Protein AF-A0A077ZJY5-F1 (afdb_monomer)

Organism: Trichuris trichiura (NCBI:txid36087)

Solvent-accessible surface area (backbone atoms only — not comparable to full-atom values): 5358 Å² total; per-residue (Å²): 134,85,82,80,79,64,80,67,76,65,62,82,76,73,71,73,74,76,77,68,92,47,92,61,81,60,70,53,73,49,73,52,65,86,46,82,73,55,98,72,26,28,30,34,40,37,38,40,38,100,88,48,76,47,77,43,82,29,48,70,64,88,38,69,66,44,48,50,49,50,52,51,51,53,53,48,56,28,64,77,69,71,49,126

Structure (mmCIF, N/CA/C/O backbone):
data_AF-A0A077ZJY5-F1
#
_entry.id   AF-A0A077ZJY5-F1
#
loop_
_atom_site.group_PDB
_atom_site.id
_atom_site.type_symbol
_atom_site.label_atom_id
_atom_site.label_alt_id
_atom_site.label_comp_id
_atom_site.label_asym_id
_atom_site.label_entity_id
_atom_site.label_seq_id
_atom_site.pdbx_PDB_ins_code
_atom_site.Cartn_x
_atom_site.Cartn_y
_atom_site.Cartn_z
_atom_site.occupancy
_atom_site.B_iso_or_equiv
_atom_site.auth_seq_id
_atom_site.auth_comp_id
_atom_site.auth_asym_id
_atom_site.auth_atom_id
_atom_site.pdbx_PDB_model_num
ATOM 1 N N . MET A 1 1 ? 2.756 -42.500 -12.150 1.00 42.97 1 MET A N 1
ATOM 2 C CA . MET A 1 1 ? 2.443 -41.124 -12.593 1.00 42.97 1 MET A CA 1
ATOM 3 C C . MET A 1 1 ? 2.374 -40.246 -11.352 1.00 42.97 1 MET A C 1
ATOM 5 O O . MET A 1 1 ? 1.641 -40.630 -10.449 1.00 42.97 1 MET A O 1
ATOM 9 N N . PRO A 1 2 ? 3.189 -39.185 -11.218 1.00 52.28 2 PRO A N 1
ATOM 10 C CA . PRO A 1 2 ? 3.257 -38.423 -9.978 1.00 52.28 2 PRO A CA 1
ATOM 11 C C . PRO A 1 2 ? 2.050 -37.485 -9.840 1.00 52.28 2 PRO A C 1
ATOM 13 O O . PRO A 1 2 ? 1.656 -36.805 -10.784 1.00 52.28 2 PRO A O 1
ATOM 16 N N . THR A 1 3 ? 1.474 -37.482 -8.642 1.00 52.31 3 THR A N 1
ATOM 17 C CA . THR A 1 3 ? 0.354 -36.658 -8.182 1.00 52.31 3 THR A CA 1
ATOM 18 C C . THR A 1 3 ? 0.680 -35.168 -8.291 1.00 52.31 3 THR A C 1
ATOM 20 O O . THR A 1 3 ? 1.563 -34.668 -7.593 1.00 52.31 3 THR A O 1
ATOM 23 N N . VAL A 1 4 ? -0.053 -34.439 -9.136 1.00 58.25 4 VAL A N 1
ATOM 24 C CA . VAL A 1 4 ? -0.030 -32.970 -9.149 1.00 58.25 4 VAL A CA 1
ATOM 25 C C . VAL A 1 4 ? -0.681 -32.495 -7.849 1.00 58.25 4 VAL A C 1
ATOM 27 O O . VAL A 1 4 ? -1.896 -32.581 -7.689 1.00 58.25 4 VAL A O 1
ATOM 30 N N . LYS A 1 5 ? 0.136 -32.035 -6.892 1.00 51.50 5 LYS A N 1
ATOM 31 C CA . LYS A 1 5 ? -0.335 -31.309 -5.706 1.00 51.50 5 LYS A CA 1
ATOM 32 C C . LYS A 1 5 ? -1.079 -30.074 -6.199 1.00 51.50 5 LYS A C 1
ATOM 34 O O . LYS A 1 5 ? -0.466 -29.155 -6.737 1.00 51.50 5 LYS A O 1
ATOM 39 N N . SER A 1 6 ? -2.401 -30.091 -6.069 1.00 47.06 6 SER A N 1
ATOM 40 C CA . SER A 1 6 ? -3.236 -28.976 -6.481 1.00 47.06 6 SER A CA 1
ATOM 41 C C . SER A 1 6 ? -2.812 -27.730 -5.710 1.00 47.06 6 SER A C 1
ATOM 43 O O . SER A 1 6 ? -2.874 -27.711 -4.484 1.00 47.06 6 SER A O 1
ATOM 45 N N . LEU A 1 7 ? -2.487 -26.664 -6.431 1.00 49.16 7 LEU A N 1
ATOM 46 C CA . LEU A 1 7 ? -2.365 -25.304 -5.897 1.00 49.16 7 LEU A CA 1
ATOM 47 C C . LEU A 1 7 ? -3.702 -24.763 -5.334 1.00 49.16 7 LEU A C 1
ATOM 49 O O . LEU A 1 7 ? -3.786 -23.608 -4.937 1.00 49.16 7 LEU A O 1
ATOM 53 N N . LEU A 1 8 ? -4.741 -25.605 -5.262 1.00 45.81 8 LEU A N 1
ATOM 54 C CA . LEU A 1 8 ? -6.015 -25.341 -4.597 1.00 45.81 8 LEU A CA 1
ATOM 55 C C . LEU A 1 8 ? -5.915 -25.388 -3.063 1.00 45.81 8 LEU A C 1
ATOM 57 O O . LEU A 1 8 ? -6.871 -25.005 -2.401 1.00 45.81 8 LEU A O 1
ATOM 61 N N . THR A 1 9 ? -4.765 -25.758 -2.484 1.00 43.97 9 THR A N 1
ATOM 62 C CA . THR A 1 9 ? -4.468 -25.506 -1.060 1.00 43.97 9 THR A CA 1
ATOM 63 C C . THR A 1 9 ? -4.059 -24.059 -0.769 1.00 43.97 9 THR A C 1
ATOM 65 O O . THR A 1 9 ? -3.503 -23.779 0.289 1.00 43.97 9 THR A O 1
ATOM 68 N N . TYR A 1 10 ? -4.410 -23.104 -1.634 1.00 43.16 10 TYR A N 1
ATOM 69 C 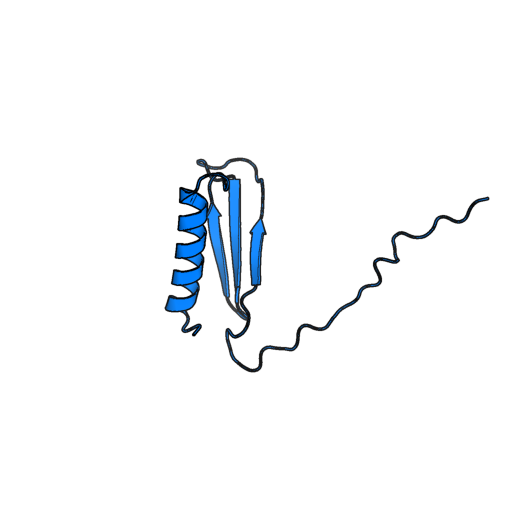CA . TYR A 1 10 ? -4.915 -21.837 -1.108 1.00 43.16 10 TYR A CA 1
ATOM 70 C C . TYR A 1 10 ? -6.366 -22.084 -0.689 1.00 43.16 10 TYR A C 1
ATOM 72 O O . TYR A 1 10 ? -7.314 -21.633 -1.335 1.00 43.16 10 TYR A O 1
ATOM 80 N N . GLU A 1 11 ? -6.524 -22.911 0.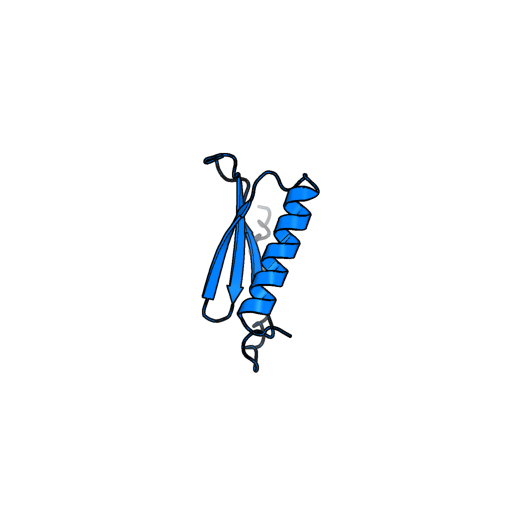353 1.00 47.66 11 GLU A N 1
ATOM 81 C CA . GLU A 1 11 ? -7.804 -23.065 1.015 1.00 47.66 11 GLU A CA 1
ATOM 82 C C . GLU A 1 11 ? -8.286 -21.661 1.314 1.00 47.66 11 GLU A C 1
ATOM 84 O O . GLU A 1 11 ? -7.582 -20.824 1.884 1.00 47.66 11 GLU A O 1
ATOM 89 N N . ASN A 1 12 ? -9.477 -21.428 0.797 1.00 45.09 12 ASN A N 1
ATOM 90 C CA . ASN A 1 12 ? -10.238 -20.214 0.842 1.00 45.09 12 ASN A CA 1
ATOM 91 C C . ASN A 1 12 ? -10.577 -19.967 2.314 1.00 45.09 12 ASN A C 1
ATOM 93 O O . ASN A 1 12 ? -11.701 -20.211 2.749 1.00 45.09 12 ASN A O 1
ATOM 97 N N . ALA A 1 13 ? -9.586 -19.538 3.099 1.00 46.91 13 ALA A N 1
ATOM 98 C CA . ALA A 1 13 ? -9.759 -19.018 4.435 1.00 46.91 13 ALA A CA 1
ATOM 99 C C . ALA A 1 13 ? -10.482 -17.686 4.269 1.00 46.91 13 ALA A C 1
ATOM 101 O O . ALA A 1 13 ? -9.904 -16.606 4.371 1.00 46.91 13 ALA A O 1
ATOM 102 N N . ARG A 1 14 ? -11.780 -17.776 3.971 1.00 49.44 14 ARG A N 1
ATOM 103 C CA . ARG A 1 14 ? -12.736 -16.699 4.151 1.00 49.44 14 ARG A CA 1
ATOM 104 C C . ARG A 1 14 ? -12.822 -16.467 5.653 1.00 49.44 14 ARG A C 1
ATOM 106 O O . ARG A 1 14 ? -13.790 -16.861 6.293 1.00 49.44 14 ARG A O 1
ATOM 113 N N . GLN A 1 15 ? -11.786 -15.865 6.230 1.00 58.03 15 GLN A N 1
ATOM 114 C CA . GLN A 1 15 ? -11.940 -15.142 7.475 1.00 58.03 15 GLN A CA 1
ATOM 115 C C . GLN A 1 15 ? -13.000 -14.093 7.163 1.00 58.03 15 GLN A C 1
ATOM 117 O O . GLN A 1 15 ? -12.736 -13.141 6.429 1.00 58.03 15 GLN A O 1
ATOM 122 N N . SER A 1 16 ? -14.240 -14.332 7.598 1.00 61.00 16 SER A N 1
ATOM 123 C CA . SER A 1 16 ? -15.268 -13.314 7.469 1.00 61.00 16 SER A CA 1
ATOM 124 C C . SER A 1 16 ? -14.760 -12.124 8.265 1.00 61.00 16 SER A C 1
ATOM 126 O O . SER A 1 16 ? -14.638 -12.211 9.489 1.00 61.00 16 SER A O 1
ATOM 128 N N . LEU A 1 17 ? -14.411 -11.042 7.575 1.00 63.31 17 LEU A N 1
ATOM 129 C CA . LEU A 1 17 ? -14.130 -9.788 8.248 1.00 63.31 17 LEU A CA 1
ATOM 130 C C . LEU A 1 17 ? -15.397 -9.446 9.043 1.00 63.31 17 LEU A C 1
ATOM 132 O O . LEU A 1 17 ? -16.481 -9.428 8.445 1.00 63.31 17 LEU A O 1
ATOM 136 N N . PRO A 1 18 ? -15.309 -9.277 10.376 1.00 67.81 18 PRO A N 1
ATOM 137 C CA . PRO A 1 18 ? -16.479 -8.940 11.168 1.00 67.81 18 PRO A CA 1
ATOM 138 C C . PRO A 1 18 ? -17.071 -7.658 10.593 1.00 67.81 18 PRO A C 1
ATOM 140 O O . PRO A 1 18 ? -16.337 -6.714 10.300 1.00 67.81 18 PRO A O 1
ATOM 143 N N . ILE A 1 19 ? -18.390 -7.638 10.389 1.00 68.06 19 ILE A N 1
ATOM 144 C CA . ILE A 1 19 ? -19.063 -6.432 9.911 1.00 68.06 19 ILE A CA 1
ATOM 145 C C . ILE A 1 19 ? -18.804 -5.344 10.960 1.00 68.06 19 ILE A C 1
ATOM 147 O O . ILE A 1 19 ? -19.169 -5.544 12.123 1.00 68.06 19 ILE A O 1
ATOM 151 N N . PRO A 1 20 ? -18.171 -4.218 10.584 1.00 64.12 20 PRO A N 1
ATOM 152 C CA . PRO A 1 20 ? -17.979 -3.091 11.481 1.00 64.12 20 PRO A CA 1
ATOM 153 C C . PRO A 1 20 ? -19.307 -2.693 12.132 1.00 64.12 20 PRO A C 1
ATOM 155 O O . PRO A 1 20 ? -20.247 -2.321 11.431 1.00 64.12 20 PRO A O 1
ATOM 158 N N . GLN A 1 21 ? -19.398 -2.783 13.462 1.00 67.50 21 GLN A N 1
ATOM 159 C CA . GLN A 1 21 ? -20.585 -2.328 14.202 1.00 67.50 21 GLN A CA 1
ATOM 160 C C . GLN A 1 21 ? -20.743 -0.805 14.127 1.00 67.50 21 GLN A C 1
ATOM 162 O O . GLN A 1 21 ? -21.854 -0.283 14.181 1.00 67.50 21 GLN A O 1
ATOM 167 N N . GLU A 1 22 ? -19.630 -0.103 13.934 1.00 67.50 22 GLU A N 1
ATOM 168 C CA . GLU A 1 22 ? -19.585 1.337 13.745 1.00 67.50 22 GLU A CA 1
ATOM 169 C C . GLU A 1 22 ? -19.224 1.668 12.301 1.00 67.50 22 GLU A C 1
ATOM 171 O O . GLU A 1 22 ? -18.335 1.059 11.690 1.00 67.50 22 GLU A O 1
ATOM 176 N N . ARG A 1 23 ? -19.910 2.669 11.738 1.00 64.75 23 ARG A N 1
ATOM 177 C CA . ARG A 1 23 ? -19.528 3.193 10.428 1.00 64.75 23 ARG A CA 1
ATOM 178 C C . ARG A 1 23 ? -18.114 3.755 10.543 1.00 64.75 23 ARG A C 1
ATOM 180 O O . ARG A 1 23 ? -17.864 4.593 11.396 1.00 64.75 23 ARG A O 1
ATOM 187 N N . PHE A 1 24 ? -17.241 3.315 9.640 1.00 63.16 24 PHE A N 1
ATOM 188 C CA . PHE A 1 24 ? -15.856 3.771 9.489 1.00 63.16 24 PHE A CA 1
ATOM 189 C C . PHE A 1 24 ? -14.806 3.224 10.465 1.00 63.16 24 PHE A C 1
ATOM 191 O O . PHE A 1 24 ? -13.667 3.670 10.380 1.00 63.16 24 PHE A O 1
ATOM 198 N N . SER A 1 25 ? -15.100 2.214 11.295 1.00 66.56 25 SER A N 1
ATOM 199 C CA . SER A 1 25 ? -14.041 1.624 12.143 1.00 66.56 25 SER A CA 1
ATOM 200 C C . SER A 1 25 ? -12.932 0.934 11.340 1.00 66.56 25 SER A C 1
ATOM 202 O O . SER A 1 25 ? -11.813 0.777 11.818 1.00 66.56 25 SER A O 1
ATOM 204 N N . HIS A 1 26 ? -13.232 0.549 10.098 1.00 70.81 26 HIS A N 1
ATOM 205 C CA . HIS A 1 26 ? -12.270 -0.010 9.160 1.00 70.81 26 HIS A CA 1
ATOM 206 C C . HIS A 1 26 ? -12.397 0.698 7.811 1.00 70.81 26 HIS A C 1
ATOM 208 O O . HIS A 1 26 ? -13.491 0.814 7.248 1.00 70.81 26 HIS A O 1
ATOM 214 N N . VAL A 1 27 ? -11.263 1.154 7.285 1.00 74.94 27 VAL A N 1
ATOM 215 C CA . VAL A 1 27 ? -11.128 1.655 5.915 1.00 74.94 27 VAL A CA 1
ATOM 216 C C . VAL A 1 27 ? -10.170 0.729 5.195 1.00 74.94 27 VAL A C 1
ATOM 218 O O . VAL A 1 27 ? -9.040 0.540 5.642 1.00 74.94 27 VAL A O 1
ATOM 221 N N . HIS A 1 28 ? -10.613 0.150 4.084 1.00 81.25 28 HIS A N 1
ATOM 222 C CA . HIS A 1 28 ? -9.726 -0.625 3.233 1.00 81.25 28 HIS A CA 1
ATOM 223 C C . HIS A 1 28 ? -9.006 0.337 2.289 1.00 81.25 28 HIS A C 1
ATOM 225 O O . HIS A 1 28 ? -9.648 1.036 1.508 1.00 81.25 28 HIS A O 1
ATOM 231 N N . ILE A 1 29 ? -7.683 0.411 2.403 1.00 84.06 29 ILE A N 1
ATOM 232 C CA . ILE A 1 29 ? -6.836 1.259 1.567 1.00 84.06 29 ILE A CA 1
ATOM 233 C C . ILE A 1 29 ? -5.963 0.336 0.729 1.00 84.06 29 ILE A C 1
ATOM 235 O O . ILE A 1 29 ? -5.238 -0.486 1.282 1.00 84.06 29 ILE A O 1
ATOM 239 N N . ASP A 1 30 ? -6.028 0.498 -0.585 1.00 87.56 30 ASP A N 1
ATOM 240 C CA . ASP A 1 30 ? -5.260 -0.289 -1.545 1.00 87.56 30 ASP A CA 1
ATOM 241 C C . ASP A 1 30 ? -4.617 0.626 -2.598 1.00 87.56 30 ASP A C 1
ATOM 243 O O . ASP A 1 30 ? -5.044 1.766 -2.810 1.00 87.56 30 ASP A O 1
ATOM 247 N N . ILE A 1 31 ? -3.541 0.151 -3.215 1.00 87.38 31 ILE A N 1
ATOM 248 C CA . ILE A 1 31 ? -2.803 0.851 -4.261 1.00 87.38 31 ILE A CA 1
ATOM 249 C C . ILE A 1 31 ? -2.828 -0.018 -5.511 1.00 87.38 31 ILE A C 1
ATOM 251 O O . ILE A 1 31 ? -2.197 -1.068 -5.579 1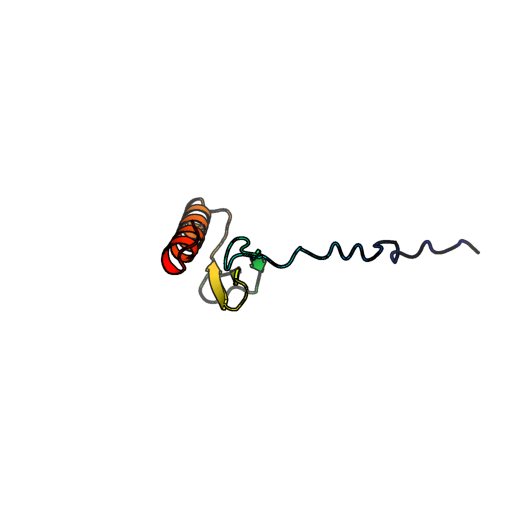.00 87.38 31 ILE A O 1
ATOM 255 N N . VAL A 1 32 ? -3.488 0.475 -6.553 1.00 87.00 32 VAL A N 1
ATOM 256 C CA . VAL A 1 32 ? -3.529 -0.181 -7.857 1.00 87.00 32 VAL A CA 1
ATOM 257 C C . VAL A 1 32 ? -2.399 0.358 -8.728 1.00 87.00 32 VAL A C 1
ATOM 259 O O . VAL A 1 32 ? -2.361 1.547 -9.045 1.00 87.00 32 VAL A O 1
ATOM 262 N N . GLY A 1 33 ? -1.486 -0.510 -9.157 1.00 86.50 33 GLY A N 1
ATOM 263 C CA . GLY A 1 33 ? -0.467 -0.175 -10.149 1.00 86.50 33 GLY A CA 1
ATOM 264 C C . GLY A 1 33 ? 0.723 -1.139 -10.169 1.00 86.50 33 GLY A C 1
ATOM 265 O O . GLY A 1 33 ? 0.752 -2.090 -9.391 1.00 86.50 33 GLY A O 1
ATOM 266 N N . PRO A 1 34 ? 1.705 -0.900 -11.058 1.00 81.12 34 PRO A N 1
ATOM 267 C CA . PRO A 1 34 ? 1.808 0.250 -11.959 1.00 81.12 34 PRO A CA 1
ATOM 268 C C . PRO A 1 34 ? 0.907 0.122 -13.202 1.00 81.12 34 PRO A C 1
ATOM 270 O O . PRO A 1 34 ? 0.963 -0.854 -13.943 1.00 81.12 34 PRO A O 1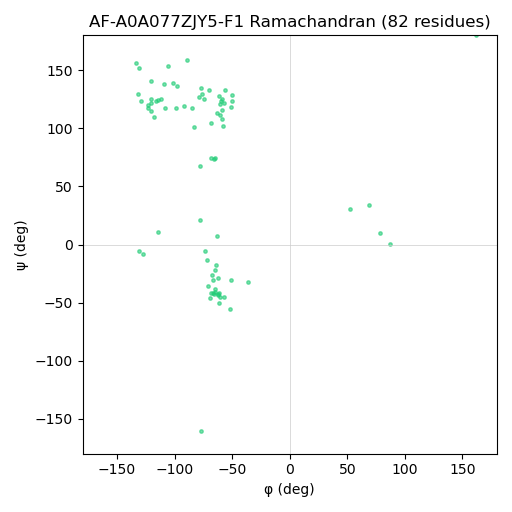
ATOM 273 N N . LEU A 1 35 ? 0.088 1.140 -13.450 1.00 87.25 35 LEU A N 1
ATOM 274 C CA . LEU A 1 35 ? -0.758 1.283 -14.634 1.00 87.25 35 LEU A CA 1
ATOM 275 C C . LEU A 1 35 ? 0.001 2.005 -15.763 1.00 87.25 35 LEU A C 1
ATOM 277 O O . LEU A 1 35 ? 0.956 2.745 -15.486 1.00 87.25 35 LEU A O 1
ATOM 281 N N . PRO A 1 36 ? -0.422 1.853 -17.037 1.00 89.12 36 PRO A N 1
ATOM 282 C CA . PRO A 1 36 ? 0.090 2.671 -18.132 1.00 89.12 36 PRO A CA 1
ATOM 283 C C . PRO A 1 36 ? 0.022 4.155 -17.765 1.00 89.12 36 PRO A C 1
ATOM 285 O O . PRO A 1 36 ? -1.020 4.643 -17.324 1.00 89.12 36 PRO A O 1
ATOM 288 N N . ARG A 1 37 ? 1.141 4.874 -17.922 1.00 84.00 37 ARG A N 1
ATOM 289 C CA . ARG A 1 37 ? 1.214 6.280 -17.509 1.00 84.00 37 ARG A CA 1
ATOM 290 C C . ARG A 1 37 ? 0.168 7.098 -18.255 1.00 84.00 37 ARG A C 1
ATOM 292 O O . ARG A 1 37 ? 0.203 7.185 -19.479 1.00 84.00 37 ARG A O 1
ATOM 299 N N . SER A 1 38 ? -0.686 7.777 -17.502 1.00 85.56 38 SER A N 1
ATOM 300 C CA . SER A 1 38 ? -1.623 8.764 -18.029 1.00 85.56 38 SER A CA 1
ATOM 301 C C . SER A 1 38 ? -1.385 10.084 -17.312 1.00 85.56 38 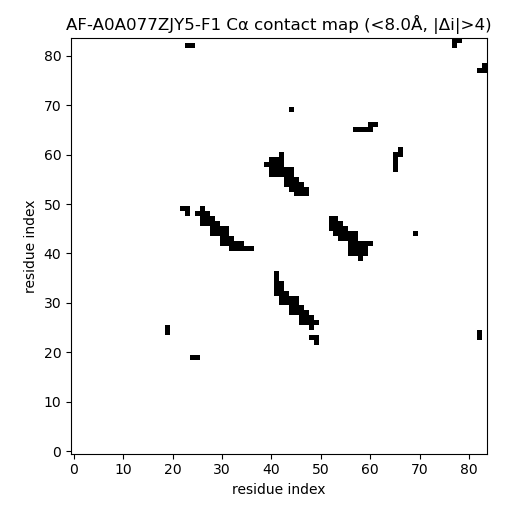SER A C 1
ATOM 303 O O . SER A 1 38 ? -1.487 10.162 -16.090 1.00 85.56 38 SER A O 1
ATOM 305 N N . ARG A 1 39 ? -0.989 11.124 -18.058 1.00 86.31 39 ARG A N 1
ATOM 306 C CA . ARG A 1 39 ? -0.684 12.470 -17.524 1.00 86.31 39 ARG A CA 1
ATOM 307 C C . ARG A 1 39 ? 0.326 12.489 -16.357 1.00 86.31 39 ARG A C 1
ATOM 309 O O . ARG A 1 39 ? 0.254 13.354 -15.495 1.00 86.31 39 ARG A O 1
ATOM 316 N N . GLY A 1 40 ? 1.263 11.538 -16.326 1.00 83.31 40 GLY A N 1
ATOM 317 C CA . GLY A 1 40 ? 2.279 11.430 -15.267 1.00 83.31 40 GLY A CA 1
ATOM 318 C C . GLY A 1 40 ? 1.857 10.626 -14.029 1.00 83.31 40 GLY A C 1
ATOM 319 O O . GLY A 1 40 ? 2.673 10.449 -13.128 1.00 83.31 40 GLY A O 1
ATOM 320 N N . TYR A 1 41 ? 0.636 10.088 -14.002 1.00 86.19 41 TYR A N 1
ATOM 321 C CA . TYR A 1 41 ? 0.150 9.195 -12.950 1.00 86.19 41 TYR A CA 1
ATOM 322 C C . TYR A 1 41 ? 0.266 7.734 -13.390 1.00 86.19 41 TYR A C 1
ATOM 324 O O . TYR A 1 41 ? -0.057 7.401 -14.533 1.00 86.19 41 TYR A O 1
ATOM 332 N N . SER A 1 42 ? 0.743 6.874 -12.492 1.00 87.38 42 SER A N 1
ATOM 333 C CA . SER A 1 42 ? 0.924 5.434 -12.738 1.00 87.38 42 SER A CA 1
ATOM 334 C C . SER A 1 42 ? 0.346 4.552 -11.638 1.00 87.38 42 SER A C 1
ATOM 336 O O . SER A 1 42 ? 0.360 3.336 -11.778 1.00 87.38 42 SER A O 1
ATOM 338 N N . TYR A 1 43 ? -0.150 5.132 -10.550 1.00 87.50 43 TYR A N 1
ATOM 339 C CA . TYR A 1 43 ? -0.767 4.397 -9.455 1.00 87.50 43 TYR A CA 1
ATOM 340 C C . TYR A 1 43 ? -2.115 5.036 -9.112 1.00 87.50 43 TYR A C 1
ATOM 342 O O . TYR A 1 43 ? -2.314 6.232 -9.328 1.00 87.50 43 TYR A O 1
ATOM 350 N N . LEU A 1 44 ? -3.050 4.255 -8.586 1.00 86.50 44 LEU A N 1
ATOM 351 C CA . LEU A 1 44 ? -4.310 4.742 -8.033 1.00 86.50 44 LEU A CA 1
ATOM 352 C C . LEU A 1 44 ? -4.382 4.321 -6.568 1.00 86.50 44 LEU A C 1
ATOM 354 O O . LEU A 1 44 ? -4.334 3.133 -6.274 1.00 86.50 44 LEU A O 1
ATOM 358 N N . LEU A 1 45 ? -4.524 5.280 -5.657 1.00 87.38 45 LEU A N 1
ATOM 359 C CA . LEU A 1 45 ? -4.980 4.998 -4.300 1.00 87.38 45 LEU A CA 1
ATOM 360 C C . LEU A 1 45 ? -6.478 4.730 -4.351 1.00 87.38 45 LEU A C 1
ATOM 362 O O . LEU A 1 45 ? -7.234 5.592 -4.802 1.00 87.38 45 LEU A O 1
ATOM 366 N N . THR A 1 46 ? -6.904 3.591 -3.839 1.00 87.06 46 THR A N 1
ATOM 367 C CA . THR A 1 46 ? -8.313 3.282 -3.621 1.00 87.06 46 THR A CA 1
ATOM 368 C C . THR A 1 46 ? -8.579 3.219 -2.131 1.00 87.06 46 THR A C 1
ATOM 370 O O . THR A 1 46 ? -7.912 2.479 -1.414 1.00 87.06 46 THR A O 1
ATOM 373 N N . MET A 1 47 ? -9.552 3.992 -1.660 1.00 84.75 47 MET A N 1
ATOM 374 C CA . MET A 1 47 ? -10.018 3.929 -0.279 1.00 84.75 47 MET A CA 1
ATOM 375 C C . MET A 1 47 ? -11.475 3.507 -0.278 1.00 84.75 47 MET A C 1
ATOM 377 O O . MET A 1 47 ? -12.344 4.266 -0.695 1.00 84.75 47 MET A O 1
ATOM 381 N N . GLN A 1 48 ? -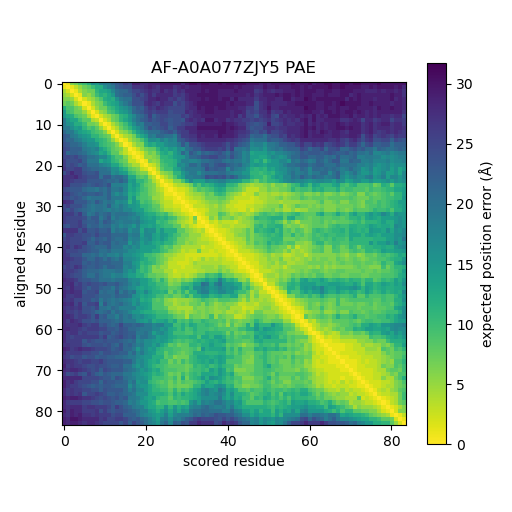11.741 2.292 0.183 1.00 78.62 48 GLN A N 1
ATOM 382 C CA . GLN A 1 48 ? -13.082 1.760 0.329 1.00 78.62 48 GLN A CA 1
ATOM 383 C C . GLN A 1 48 ? -13.536 1.897 1.778 1.00 78.62 48 GLN A C 1
ATO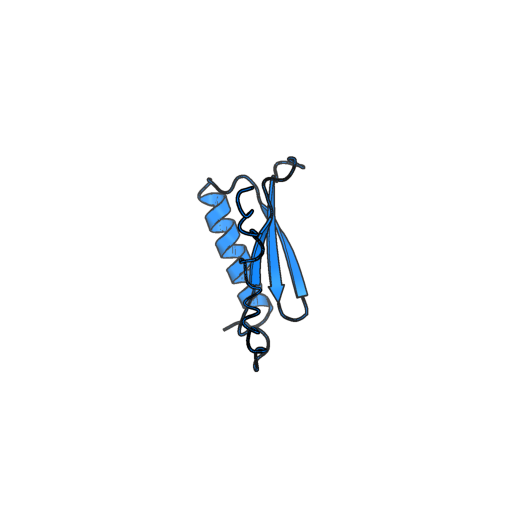M 385 O O . GLN A 1 48 ? -13.001 1.297 2.713 1.00 78.62 48 GLN A O 1
ATOM 390 N N . ARG A 1 49 ? -14.589 2.686 1.933 1.00 71.69 49 ARG A N 1
ATOM 391 C CA . ARG A 1 49 ? -15.427 2.771 3.122 1.00 71.69 49 ARG A CA 1
ATOM 392 C C . ARG A 1 49 ? -16.739 2.072 2.795 1.00 71.69 49 ARG A C 1
ATOM 394 O O . ARG A 1 49 ? -17.114 2.019 1.629 1.00 71.69 49 ARG A O 1
ATOM 401 N N . LEU A 1 50 ? -17.431 1.553 3.811 1.00 71.88 50 LEU A N 1
ATOM 402 C CA . LEU A 1 50 ? -18.628 0.690 3.708 1.00 71.88 50 LEU A CA 1
ATOM 403 C C . LEU A 1 50 ? -19.613 1.025 2.561 1.00 71.88 50 LEU A C 1
ATOM 405 O O . LEU A 1 50 ? -20.228 0.116 2.021 1.00 71.88 50 LEU A O 1
ATOM 409 N N . TRP A 1 51 ? -19.747 2.300 2.174 1.00 69.19 51 TRP A N 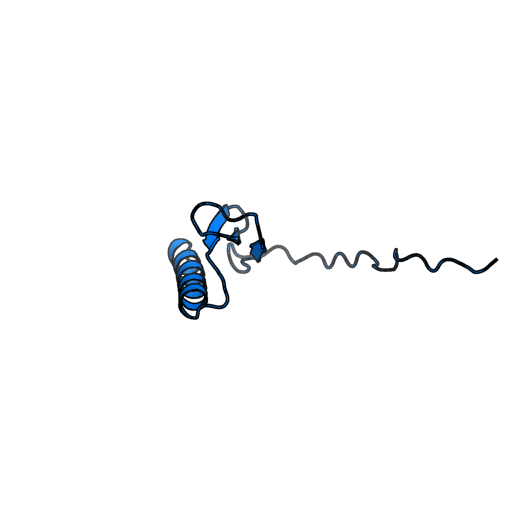1
ATOM 410 C CA . TRP A 1 51 ? -20.582 2.754 1.054 1.00 69.19 51 TRP A CA 1
ATOM 411 C C . TRP A 1 51 ? -19.862 3.649 0.018 1.00 69.19 51 TRP A C 1
ATOM 413 O O . TRP A 1 51 ? -20.431 3.981 -1.016 1.00 69.19 51 TRP A O 1
ATOM 423 N N . CYS A 1 52 ? -18.628 4.088 0.276 1.00 73.62 52 CYS A N 1
ATOM 424 C CA . CYS A 1 52 ? -17.952 5.094 -0.545 1.00 73.62 52 CYS A CA 1
ATOM 425 C C . CYS A 1 52 ? -16.562 4.604 -0.936 1.00 73.62 52 CYS A C 1
ATOM 427 O O . CYS A 1 52 ? -15.759 4.269 -0.066 1.00 73.62 52 CYS A O 1
ATOM 429 N N . VAL A 1 53 ? -16.299 4.550 -2.241 1.00 79.38 53 VAL A N 1
ATOM 430 C CA . VAL A 1 53 ? -14.973 4.253 -2.780 1.00 79.38 53 VAL A CA 1
ATOM 431 C C . VAL A 1 53 ? -14.410 5.531 -3.377 1.00 79.38 53 VAL A C 1
ATOM 433 O O . VAL A 1 53 ? -14.970 6.067 -4.333 1.00 79.38 53 VAL A O 1
ATOM 436 N N . ASP A 1 54 ? -13.304 6.000 -2.813 1.00 83.56 54 ASP A N 1
ATOM 437 C CA . ASP A 1 54 ? -12.573 7.161 -3.302 1.00 83.56 54 ASP A CA 1
ATOM 438 C C . ASP A 1 54 ? -11.339 6.710 -4.095 1.00 83.56 54 ASP A C 1
ATOM 440 O O . ASP A 1 54 ? -10.634 5.781 -3.692 1.00 83.56 54 ASP A O 1
ATOM 444 N N . PHE A 1 55 ? -11.062 7.391 -5.211 1.00 85.88 55 PHE A N 1
ATOM 445 C CA . PHE A 1 55 ? -9.931 7.105 -6.097 1.00 85.88 55 PHE A CA 1
ATOM 446 C C . PHE A 1 55 ? -9.022 8.329 -6.200 1.00 85.88 55 PHE A C 1
ATOM 448 O O . PHE A 1 55 ? -9.475 9.406 -6.590 1.00 85.88 55 PHE A O 1
ATOM 455 N N . PHE A 1 56 ? -7.730 8.169 -5.911 1.00 86.38 56 PHE A N 1
ATOM 456 C CA . PHE A 1 56 ? -6.750 9.248 -6.048 1.00 86.38 56 PHE A CA 1
ATOM 457 C C . PHE A 1 56 ? -5.609 8.830 -6.974 1.00 86.38 56 PHE A C 1
ATOM 459 O O . PHE A 1 56 ? -4.903 7.870 -6.667 1.00 86.38 56 PHE A O 1
ATOM 466 N N . PRO A 1 57 ? -5.383 9.542 -8.089 1.00 84.88 57 PRO A N 1
ATOM 467 C CA . PRO A 1 57 ? -4.245 9.271 -8.947 1.00 84.88 57 PRO A CA 1
ATOM 468 C C . PRO A 1 57 ? -2.947 9.684 -8.257 1.00 84.88 57 PRO A C 1
ATOM 470 O O . PRO A 1 57 ? -2.823 10.782 -7.714 1.00 84.88 57 PRO A O 1
ATOM 473 N N . LEU A 1 58 ? -1.973 8.785 -8.303 1.00 84.31 58 LEU A N 1
ATOM 474 C CA . LEU A 1 58 ? -0.652 8.941 -7.725 1.00 84.31 58 LEU A CA 1
ATOM 475 C C . LEU A 1 58 ? 0.413 8.821 -8.808 1.00 84.31 58 LEU A C 1
ATOM 477 O O . LEU A 1 58 ? 0.320 8.030 -9.756 1.00 84.31 58 LEU A O 1
ATOM 481 N N . GLY A 1 59 ? 1.426 9.666 -8.663 1.00 81.19 59 GLY A N 1
ATOM 482 C CA . GLY A 1 59 ? 2.647 9.551 -9.437 1.00 81.19 59 GLY A CA 1
ATOM 483 C C . GLY A 1 59 ? 3.521 8.426 -8.893 1.00 81.19 59 GLY A C 1
ATOM 484 O O . GLY A 1 59 ? 3.081 7.542 -8.162 1.00 81.19 59 GLY A O 1
ATOM 485 N N . PHE A 1 60 ? 4.798 8.485 -9.233 1.00 76.69 60 PHE A N 1
ATOM 486 C CA . PHE A 1 60 ? 5.792 7.514 -8.799 1.00 76.69 60 PHE A CA 1
ATOM 487 C C . PHE A 1 60 ? 5.983 7.511 -7.268 1.00 76.69 60 PHE A C 1
ATOM 489 O O . PHE A 1 60 ? 6.474 8.490 -6.702 1.00 76.69 60 PHE A O 1
ATOM 496 N N . LEU A 1 61 ? 5.597 6.415 -6.604 1.00 72.31 61 LEU A N 1
ATOM 497 C CA . LEU A 1 61 ? 5.527 6.299 -5.136 1.00 72.31 61 LEU A CA 1
ATOM 498 C C . LEU A 1 61 ? 6.871 6.417 -4.409 1.00 72.31 61 LEU A C 1
ATOM 500 O O . LEU A 1 61 ? 6.888 6.703 -3.211 1.00 72.31 61 LEU A O 1
ATOM 504 N N . ASP A 1 62 ? 7.986 6.255 -5.117 1.00 70.38 62 ASP A N 1
ATOM 505 C CA . ASP A 1 62 ? 9.318 6.299 -4.505 1.00 70.38 62 ASP A CA 1
ATOM 506 C C . ASP A 1 62 ? 9.723 7.715 -4.074 1.00 70.38 62 ASP A C 1
ATOM 508 O O . ASP A 1 62 ? 10.668 7.902 -3.310 1.00 70.38 62 ASP A O 1
ATOM 512 N N . SER A 1 63 ? 9.000 8.742 -4.530 1.00 76.69 63 SER A N 1
ATOM 513 C CA . SER A 1 63 ? 9.220 10.102 -4.055 1.00 76.69 63 SER A CA 1
ATOM 514 C C . SER A 1 63 ? 8.614 10.297 -2.663 1.00 76.69 63 SER A C 1
ATOM 516 O O . SER A 1 63 ? 7.418 10.079 -2.460 1.00 76.69 63 SER A O 1
ATOM 518 N N . ALA A 1 64 ? 9.401 10.832 -1.722 1.00 83.75 64 ALA A N 1
ATOM 519 C CA . ALA A 1 64 ? 8.914 11.266 -0.407 1.00 83.75 64 ALA A CA 1
ATOM 520 C C . ALA A 1 64 ? 7.690 12.202 -0.513 1.00 83.75 64 ALA A C 1
ATOM 522 O O . ALA A 1 64 ? 6.799 12.168 0.334 1.00 83.75 64 ALA A O 1
ATOM 523 N N . TYR A 1 65 ? 7.601 12.980 -1.597 1.00 79.81 65 TYR A N 1
ATOM 524 C CA . TYR A 1 65 ? 6.440 13.813 -1.904 1.00 79.81 65 TYR A CA 1
ATOM 525 C C . TYR A 1 65 ? 5.162 12.990 -2.124 1.00 79.81 65 TYR A C 1
ATOM 527 O O . TYR A 1 65 ? 4.112 13.351 -1.602 1.00 79.81 65 TYR A O 1
ATOM 535 N N . GLN A 1 66 ? 5.235 11.871 -2.855 1.00 78.19 66 GLN A N 1
ATOM 536 C CA . GLN A 1 66 ? 4.074 11.006 -3.092 1.00 78.19 66 GLN A CA 1
ATOM 537 C C . GLN A 1 66 ? 3.667 10.260 -1.820 1.00 78.19 66 GLN A C 1
ATOM 539 O O . GLN A 1 66 ? 2.475 10.128 -1.561 1.00 78.19 66 GLN A O 1
ATOM 544 N N . GLN A 1 67 ? 4.624 9.859 -0.976 1.00 80.19 67 GLN A N 1
ATOM 545 C CA . GLN A 1 67 ? 4.317 9.288 0.341 1.00 80.19 67 GLN A CA 1
ATOM 546 C C . GLN A 1 67 ? 3.647 10.306 1.271 1.00 80.19 67 GLN A C 1
ATOM 548 O O . GLN A 1 67 ? 2.690 9.974 1.970 1.00 80.19 67 GLN A O 1
ATOM 553 N N . GLN A 1 68 ? 4.106 11.558 1.266 1.00 84.88 68 GLN A N 1
ATOM 554 C CA . GLN A 1 68 ? 3.453 12.616 2.028 1.00 84.88 68 GLN A CA 1
ATOM 555 C C . GLN A 1 68 ? 2.059 12.919 1.471 1.00 84.88 68 GLN A C 1
ATOM 557 O O . GLN A 1 68 ? 1.114 13.063 2.241 1.00 84.88 68 GLN A O 1
ATOM 562 N N . LEU A 1 69 ? 1.906 12.966 0.145 1.00 85.00 69 LEU A N 1
ATOM 563 C CA . LEU A 1 69 ? 0.617 13.168 -0.510 1.00 85.00 69 LEU A CA 1
ATOM 564 C C . LEU A 1 69 ? -0.365 12.047 -0.157 1.00 85.00 69 LEU A C 1
ATOM 566 O O . LEU A 1 69 ? -1.500 12.337 0.209 1.00 85.00 69 LEU A O 1
ATOM 570 N N . LEU A 1 70 ? 0.086 10.792 -0.205 1.00 84.12 70 LEU A N 1
ATOM 571 C CA . LEU A 1 70 ? -0.651 9.617 0.255 1.00 84.12 70 LEU A CA 1
ATOM 572 C C . LEU A 1 70 ? -1.163 9.810 1.683 1.00 84.12 70 LEU A C 1
ATOM 574 O O . LEU A 1 70 ? -2.368 9.753 1.915 1.00 84.12 70 LEU A O 1
ATOM 578 N N . ARG A 1 71 ? -0.263 10.114 2.626 1.00 84.38 71 ARG A N 1
ATOM 579 C CA . ARG A 1 71 ? -0.614 10.352 4.035 1.00 84.38 71 ARG A CA 1
ATOM 580 C C . ARG A 1 71 ? -1.635 11.475 4.185 1.00 84.38 71 ARG A C 1
ATOM 582 O O . ARG A 1 71 ? -2.622 11.307 4.892 1.00 84.38 71 ARG A O 1
ATOM 589 N N . THR A 1 72 ? -1.444 12.590 3.483 1.00 86.25 72 THR A N 1
ATOM 590 C CA . THR A 1 72 ? -2.375 13.724 3.509 1.00 86.25 72 THR A CA 1
ATOM 591 C C . THR A 1 72 ? -3.742 13.356 2.927 1.00 86.25 72 THR A C 1
ATOM 593 O O . THR A 1 72 ? -4.761 13.790 3.457 1.00 86.25 72 THR A O 1
ATOM 596 N N . LYS A 1 73 ? -3.804 12.550 1.860 1.00 84.38 73 LYS A N 1
ATOM 597 C CA . LYS A 1 73 ? -5.075 12.103 1.268 1.00 84.38 73 LYS A CA 1
ATOM 598 C C . LYS A 1 73 ? -5.829 11.151 2.189 1.00 84.38 73 LYS A C 1
ATOM 600 O O . LYS A 1 73 ? -7.033 11.332 2.359 1.00 84.38 73 LYS A O 1
ATOM 605 N N . VAL A 1 74 ? -5.129 10.215 2.826 1.00 82.81 74 VAL A N 1
ATOM 606 C CA . VAL A 1 74 ? -5.715 9.324 3.837 1.00 82.81 74 VAL A CA 1
ATOM 607 C C . VAL A 1 74 ? -6.236 10.133 5.026 1.00 82.81 74 VAL A C 1
ATOM 609 O O . VAL A 1 74 ? -7.410 10.016 5.363 1.00 82.81 74 VAL A O 1
ATOM 612 N N . ALA A 1 75 ? -5.421 11.031 5.587 1.00 83.50 75 ALA A N 1
ATOM 613 C CA . ALA A 1 75 ? -5.819 11.879 6.713 1.00 83.50 75 ALA A CA 1
ATOM 614 C C . ALA A 1 75 ? -7.000 12.802 6.367 1.00 83.50 75 ALA A C 1
ATOM 616 O O . ALA A 1 75 ? -7.939 12.937 7.147 1.00 83.50 75 ALA A O 1
ATOM 617 N N . SER A 1 76 ? -7.002 13.400 5.171 1.00 82.12 76 SER A N 1
ATOM 618 C CA . SER A 1 76 ? -8.126 14.209 4.689 1.00 82.12 76 SER A CA 1
ATOM 619 C C . SER A 1 76 ? -9.392 13.371 4.558 1.00 82.12 76 SER A C 1
ATOM 621 O O . SER A 1 76 ? -10.455 13.826 4.962 1.00 82.12 76 SER A O 1
ATOM 623 N N . SER A 1 77 ? -9.294 12.151 4.025 1.00 75.56 77 SER A N 1
ATOM 624 C CA . SER A 1 77 ? -10.437 11.243 3.941 1.00 75.56 77 SER A CA 1
ATOM 625 C C . SER A 1 77 ? -10.913 10.780 5.320 1.00 75.56 77 SER A C 1
ATOM 627 O O . SER A 1 77 ? -12.098 10.527 5.492 1.00 75.56 77 SER A O 1
ATOM 629 N N . GLN A 1 78 ? -10.042 10.662 6.317 1.00 73.94 78 GLN A N 1
ATOM 630 C CA . GLN A 1 78 ? -10.474 10.3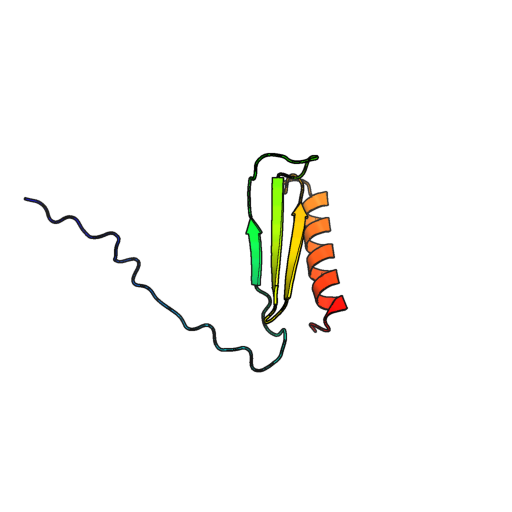68 7.685 1.00 73.94 78 GLN A CA 1
ATOM 631 C C . GLN A 1 78 ? -11.229 11.562 8.287 1.00 73.94 78 GLN A C 1
ATOM 633 O O . GLN A 1 78 ? -12.341 11.403 8.791 1.00 73.94 78 GLN A O 1
ATOM 638 N N . ALA A 1 79 ? -10.691 12.775 8.119 1.00 78.00 79 ALA A N 1
ATOM 639 C CA . ALA A 1 79 ? -11.286 14.007 8.630 1.00 78.00 79 ALA A CA 1
ATOM 640 C C . ALA A 1 79 ? -12.635 14.355 7.975 1.00 78.00 79 ALA A C 1
ATOM 642 O O . ALA A 1 79 ? -13.575 14.732 8.668 1.00 78.00 79 ALA A O 1
ATOM 643 N N . THR A 1 80 ? -12.764 14.205 6.650 1.00 75.12 80 THR A N 1
ATOM 644 C CA . THR A 1 80 ? -14.005 14.526 5.921 1.00 75.12 80 THR A CA 1
ATOM 645 C C . THR A 1 80 ? -15.187 13.665 6.362 1.00 75.12 80 THR A C 1
ATOM 647 O O . THR A 1 80 ? -16.330 14.107 6.287 1.00 75.12 80 THR A O 1
ATOM 650 N N . PHE A 1 81 ? -14.932 12.442 6.823 1.00 66.75 81 PHE A N 1
ATOM 651 C CA . PHE A 1 81 ? -15.985 11.465 7.087 1.00 66.75 81 PHE A CA 1
ATOM 652 C C . PHE A 1 81 ? -16.129 11.088 8.562 1.00 66.75 81 PHE A C 1
ATOM 654 O O . PHE A 1 81 ? -16.883 10.169 8.876 1.00 66.75 81 PHE A O 1
ATOM 661 N N . GLY A 1 82 ? -15.469 11.831 9.456 1.00 63.56 82 GLY A N 1
ATOM 662 C CA . GLY A 1 82 ? -15.609 11.662 10.903 1.00 63.56 82 GLY A CA 1
ATOM 663 C C . GLY A 1 82 ? -15.016 10.354 11.417 1.00 63.56 82 GLY A C 1
ATOM 664 O O . GLY A 1 82 ? -15.568 9.759 12.336 1.00 63.56 82 GLY A O 1
ATOM 665 N N . ILE A 1 83 ? -13.927 9.889 10.801 1.00 59.59 83 ILE A N 1
ATOM 666 C CA . ILE A 1 83 ? -13.168 8.735 11.284 1.00 59.59 83 ILE A CA 1
ATOM 667 C C . ILE A 1 83 ? -12.226 9.253 12.374 1.00 59.59 83 ILE A C 1
ATOM 669 O O . ILE A 1 83 ? -11.225 9.895 12.051 1.00 59.59 83 ILE A O 1
ATOM 673 N N . CYS A 1 84 ? -12.594 9.050 13.640 1.00 46.84 84 CYS A N 1
ATOM 674 C CA . CYS A 1 84 ? -11.723 9.275 14.796 1.00 46.84 84 CYS A CA 1
ATOM 675 C C . CYS A 1 84 ? -10.984 7.990 15.166 1.00 46.84 84 CYS A C 1
ATOM 677 O O . CYS A 1 84 ? -11.612 6.912 15.080 1.00 46.84 84 CYS A O 1
#

Foldseek 3Di:
DDDDPDPCVVPPPPPPPPDPPDFQPDKDWDKDAQCDDDPQFRIWIWIDTPPDIDIDTAHDCVDPVRVVVVVVVVVVVCVVVVND

pLDDT: mean 72.81, std 13.97, range [42.97, 89.12]

Radius of gyration: 18.01 Å; Cα contacts (8 Å, |Δi|>4): 81; chains: 1; bounding box: 30×56×33 Å

Mean predicted aligned error: 14.64 Å

Nearest PDB structures (foldseek):
  3s3n-assembly1_A-2  TM=7.262E-01  e=2.264E-02  Human spumaretrovirus
  2x74-assembly2_A  TM=6.735E-01  e=2.409E-02  Human spumaretrovirus
  3dlr-assembly1_A-2  TM=6.901E-01  e=3.089E-02  Human spumaretrovirus
  2x74-assembly1_C  TM=6.922E-01  e=3.721E-02  Human spumaretrovirus
  2x6s-assembly3_A  TM=6.660E-01  e=2.903E-02  Human spumaretrovirus

InterPro domains:
  IPR036397 Ribonuclease H superfamily [G3DSA:3.30.420.10] (14-57)

Secondary structure (DSSP, 8-state):
------GGGS------PPPPSSTTS--EEEEE-PPPPBTTB-EEEEEEETTEEEEEEE--TTSHHHHHHHHHHHHHHHHHTT--

Sequence (84 aa):
MPTVKSLLTYENARQSLPIPQERFSHVHIDIVGPLPRSRGYSYLLTMQRLWCVDFFPLGFLDSAYQQQLLRTKVASSQATFGIC